Protein AF-A0A2S9FKQ3-F1 (afdb_monomer)

Structure (mmCIF, N/CA/C/O backbone):
data_AF-A0A2S9FKQ3-F1
#
_entry.id   AF-A0A2S9FKQ3-F1
#
loop_
_atom_site.group_PDB
_atom_site.id
_atom_site.type_symbol
_atom_site.label_atom_id
_atom_site.label_alt_id
_atom_site.label_comp_id
_atom_site.label_asym_id
_atom_site.label_entity_id
_atom_site.label_seq_id
_atom_site.pdbx_PDB_ins_code
_atom_site.Cartn_x
_atom_site.Cartn_y
_atom_site.Cartn_z
_atom_site.occupancy
_atom_site.B_iso_or_equiv
_atom_site.auth_seq_id
_atom_site.auth_comp_id
_atom_site.auth_asym_id
_atom_site.auth_atom_id
_atom_site.pdbx_PDB_model_num
ATOM 1 N N . PRO A 1 1 ? -1.945 15.278 3.928 1.00 57.00 1 PRO A N 1
ATOM 2 C CA . PRO A 1 1 ? -1.603 14.371 5.056 1.00 57.00 1 PRO A CA 1
ATOM 3 C C . PRO A 1 1 ? -0.294 13.614 4.767 1.00 57.00 1 PRO A C 1
ATOM 5 O O . PRO A 1 1 ? 0.001 13.399 3.598 1.00 57.00 1 PRO A O 1
ATOM 8 N N . PRO A 1 2 ? 0.503 13.241 5.782 1.00 52.12 2 PRO A N 1
ATOM 9 C CA . PRO A 1 2 ? 1.694 12.406 5.610 1.00 52.12 2 PRO A CA 1
ATOM 10 C C . PRO A 1 2 ? 1.401 11.062 4.920 1.00 52.12 2 PRO A C 1
ATOM 12 O O . PRO A 1 2 ? 0.456 10.379 5.310 1.00 52.12 2 PRO A O 1
ATOM 15 N N . ALA A 1 3 ? 2.248 10.652 3.967 1.00 56.50 3 ALA A N 1
ATOM 16 C CA . ALA A 1 3 ? 2.095 9.410 3.188 1.00 56.50 3 ALA A CA 1
ATOM 17 C C . ALA A 1 3 ? 1.969 8.142 4.056 1.00 56.50 3 ALA A C 1
ATOM 19 O O . ALA A 1 3 ? 1.230 7.223 3.719 1.00 56.50 3 ALA A O 1
ATOM 20 N N . ARG A 1 4 ? 2.605 8.133 5.237 1.00 51.12 4 ARG A N 1
ATOM 21 C CA . ARG A 1 4 ? 2.521 7.037 6.220 1.00 51.12 4 ARG A CA 1
ATOM 22 C C . ARG A 1 4 ? 1.091 6.677 6.646 1.00 51.12 4 ARG A C 1
ATOM 24 O O . ARG A 1 4 ? 0.865 5.560 7.085 1.00 51.12 4 ARG A O 1
ATOM 31 N N . TYR A 1 5 ? 0.128 7.596 6.531 1.00 57.12 5 TYR A N 1
ATOM 32 C CA . TYR A 1 5 ? -1.270 7.305 6.869 1.00 57.12 5 TYR A CA 1
ATOM 33 C C . TYR A 1 5 ? -1.978 6.458 5.803 1.00 57.12 5 TYR A C 1
ATOM 35 O O . TYR A 1 5 ? -2.904 5.731 6.143 1.00 57.12 5 TYR A O 1
ATOM 43 N N . GLY A 1 6 ? -1.514 6.496 4.550 1.00 60.28 6 GLY A N 1
ATOM 44 C CA . GLY A 1 6 ? -1.989 5.604 3.487 1.00 60.28 6 GLY A CA 1
ATOM 45 C C . GLY A 1 6 ? -1.368 4.204 3.537 1.00 60.28 6 GLY A C 1
ATOM 46 O O . GLY A 1 6 ? -1.903 3.282 2.939 1.00 60.28 6 GLY A O 1
ATOM 47 N N . ALA A 1 7 ? -0.260 4.028 4.264 1.00 64.12 7 ALA A N 1
ATOM 48 C CA . ALA A 1 7 ? 0.457 2.753 4.353 1.00 64.12 7 ALA A CA 1
ATOM 49 C C . ALA A 1 7 ? 0.042 1.883 5.556 1.00 64.12 7 ALA A C 1
ATOM 51 O O . ALA A 1 7 ? 0.416 0.717 5.624 1.00 64.12 7 ALA A O 1
ATOM 52 N N . ALA A 1 8 ? -0.691 2.436 6.528 1.00 73.88 8 ALA A N 1
ATOM 53 C CA . ALA A 1 8 ? -1.065 1.707 7.738 1.00 73.88 8 ALA A CA 1
ATOM 54 C C . ALA A 1 8 ? -2.164 0.666 7.455 1.00 73.88 8 ALA A C 1
ATOM 56 O O . ALA A 1 8 ? -3.260 1.034 7.042 1.00 73.88 8 ALA A O 1
ATOM 57 N N . SER A 1 9 ? -1.898 -0.614 7.729 1.00 77.62 9 SER A N 1
ATOM 58 C CA . SER A 1 9 ? -2.897 -1.696 7.671 1.00 77.62 9 SER A CA 1
ATOM 59 C C . SER A 1 9 ? -3.779 -1.760 8.926 1.00 77.62 9 SER A C 1
ATOM 61 O O . SER A 1 9 ? -4.951 -2.114 8.832 1.00 77.62 9 SER A O 1
ATOM 63 N N . LEU A 1 10 ? -3.246 -1.351 10.084 1.00 84.69 10 LEU A N 1
ATOM 64 C CA . LEU A 1 10 ? -3.950 -1.254 11.365 1.00 84.69 10 LEU A CA 1
ATOM 65 C C . LEU A 1 10 ? -3.839 0.165 11.938 1.00 84.69 10 LEU A C 1
ATOM 67 O O . LEU A 1 10 ? -2.749 0.728 12.051 1.00 84.69 10 LEU A O 1
ATOM 71 N N . VAL A 1 11 ? -4.969 0.722 12.369 1.00 88.38 11 VAL A N 1
ATOM 72 C CA . VAL A 1 11 ? -5.059 2.003 13.074 1.00 88.38 11 VAL A CA 1
ATOM 73 C C . VAL A 1 11 ? -5.699 1.788 14.442 1.00 88.38 11 VAL A C 1
ATOM 75 O O . VAL A 1 11 ? -6.874 1.440 14.557 1.00 88.38 11 VAL A O 1
ATOM 78 N N . VAL A 1 12 ? -4.926 2.045 15.498 1.00 92.25 12 VAL A N 1
ATOM 79 C CA . VAL A 1 12 ? -5.383 1.939 16.889 1.00 92.25 12 VAL A CA 1
ATOM 80 C C . VAL A 1 12 ? -5.808 3.312 17.407 1.00 92.25 12 VAL A C 1
ATOM 82 O O . VAL A 1 12 ? -4.986 4.213 17.584 1.00 92.25 12 VAL A O 1
ATOM 85 N N . VAL A 1 13 ? -7.095 3.464 17.707 1.00 93.81 13 VAL A N 1
ATOM 86 C CA . VAL A 1 13 ? -7.661 4.652 18.354 1.00 93.81 13 VAL A CA 1
ATOM 87 C C . VAL A 1 13 ? -7.588 4.474 19.866 1.00 93.81 13 VAL A C 1
ATOM 89 O O . VAL A 1 13 ? -8.535 4.027 20.509 1.00 93.81 13 VAL A O 1
ATOM 92 N N . ASN A 1 14 ? -6.427 4.786 20.435 1.00 93.44 14 ASN A N 1
ATOM 93 C CA . ASN A 1 14 ? -6.206 4.689 21.875 1.00 93.44 14 ASN A CA 1
ATOM 94 C C . ASN A 1 14 ? -6.810 5.880 22.645 1.00 93.44 14 ASN A C 1
ATOM 96 O O . ASN A 1 14 ? -7.122 6.922 22.069 1.00 93.44 14 ASN A O 1
ATOM 100 N N . LYS A 1 15 ? -6.867 5.741 23.974 1.00 92.81 15 LYS A N 1
ATOM 101 C CA . LYS A 1 15 ? -7.339 6.741 24.940 1.00 92.81 15 LYS A CA 1
ATOM 102 C C . LYS A 1 15 ? -8.837 7.016 24.859 1.00 92.81 15 LYS A C 1
ATOM 104 O O . LYS A 1 15 ? -9.280 8.115 25.189 1.00 92.81 15 LYS A O 1
ATOM 109 N N . LEU A 1 16 ? -9.638 6.027 24.457 1.00 92.25 16 LEU A N 1
ATOM 110 C CA . LEU A 1 16 ? -11.097 6.170 24.503 1.00 92.25 16 LEU A CA 1
ATOM 111 C C . LEU A 1 16 ? -11.612 6.390 25.932 1.00 92.25 16 LEU A C 1
ATOM 113 O O . LEU A 1 16 ? -12.689 6.948 26.107 1.00 92.25 16 LEU A O 1
ATOM 117 N N . ASP A 1 17 ? -10.826 6.036 26.952 1.00 93.25 17 ASP A N 1
ATOM 118 C CA . ASP A 1 17 ? -11.105 6.347 28.354 1.00 93.25 17 ASP A CA 1
ATOM 119 C C . ASP A 1 17 ? -11.189 7.850 28.650 1.00 93.25 17 ASP A C 1
ATOM 121 O O . ASP A 1 17 ? -11.941 8.239 29.539 1.00 93.25 17 ASP A O 1
ATOM 125 N N . GLN A 1 18 ? -10.498 8.685 27.868 1.00 94.75 18 GLN A N 1
ATOM 126 C CA . GLN A 1 18 ? -10.533 10.146 27.985 1.00 94.75 18 GLN A CA 1
ATOM 127 C C . GLN A 1 18 ? -11.781 10.772 27.342 1.00 94.75 18 GLN A C 1
ATOM 129 O O . GLN A 1 18 ? -12.003 11.973 27.469 1.00 94.75 18 GLN A O 1
ATOM 134 N N . VAL A 1 19 ? -12.588 9.977 26.635 1.00 94.56 19 VAL A N 1
ATOM 135 C CA . VAL A 1 19 ? -13.874 10.400 26.074 1.00 94.56 19 VAL A CA 1
ATOM 136 C C . VAL A 1 19 ? -14.990 9.931 27.015 1.00 94.56 19 VAL A C 1
ATOM 138 O O . VAL A 1 19 ? -14.961 8.766 27.441 1.00 94.56 19 VAL A O 1
ATOM 141 N N . PRO A 1 20 ? -15.982 10.788 27.336 1.00 95.25 20 PRO A N 1
ATOM 142 C CA . PRO A 1 20 ? -17.152 10.380 28.106 1.00 95.25 20 PRO A CA 1
ATOM 143 C C . PRO A 1 20 ? -17.798 9.140 27.491 1.00 95.25 20 PRO A C 1
ATOM 145 O O . PRO A 1 20 ? -17.988 9.081 26.278 1.00 95.25 20 PRO A O 1
ATOM 148 N N . GLU A 1 21 ? -18.137 8.150 28.319 1.00 93.25 21 GLU A N 1
ATOM 149 C CA . GLU A 1 21 ? -18.710 6.875 27.871 1.00 93.25 21 GLU A CA 1
ATOM 150 C C . GLU A 1 21 ? -19.818 7.009 26.805 1.00 93.25 21 GLU A C 1
ATOM 152 O O . GLU A 1 21 ? -19.676 6.370 25.758 1.00 93.25 21 GLU A O 1
ATOM 157 N N . PRO A 1 22 ? -20.843 7.878 26.966 1.00 94.88 22 PRO A N 1
ATOM 158 C CA . PRO A 1 22 ? -21.908 8.001 25.966 1.00 94.88 22 PRO A CA 1
ATOM 159 C C . PRO A 1 22 ? -21.423 8.535 24.608 1.00 94.88 22 PRO A C 1
ATOM 161 O O . PRO A 1 22 ? -22.066 8.316 23.586 1.00 94.88 22 PRO A O 1
ATOM 164 N N . GLU A 1 23 ? -20.278 9.216 24.569 1.00 94.25 23 GLU A N 1
ATOM 165 C CA . GLU A 1 23 ? -19.723 9.824 23.359 1.00 94.25 23 GLU A CA 1
ATOM 166 C C . GLU A 1 23 ? -18.677 8.941 22.663 1.00 94.25 23 GLU A C 1
ATOM 168 O O . GLU A 1 23 ? -18.320 9.203 21.510 1.00 94.25 23 GLU A O 1
ATOM 173 N N . ARG A 1 24 ? -18.183 7.881 23.323 1.00 94.19 24 ARG A N 1
ATOM 174 C CA . ARG A 1 24 ? -17.078 7.041 22.820 1.00 94.19 24 ARG A CA 1
ATOM 175 C C . ARG A 1 24 ? -17.365 6.444 21.451 1.00 94.19 24 ARG A C 1
ATOM 177 O O . ARG A 1 24 ? -16.531 6.558 20.555 1.00 94.19 24 ARG A O 1
ATOM 184 N N . ALA A 1 25 ? -18.545 5.850 21.276 1.00 92.88 25 ALA A N 1
ATOM 185 C CA . ALA A 1 25 ? -18.936 5.227 20.014 1.00 92.88 25 ALA A CA 1
ATOM 186 C C . ALA A 1 25 ? -18.980 6.253 18.868 1.00 92.88 25 ALA A C 1
ATOM 188 O O . ALA A 1 25 ? -18.428 6.018 17.793 1.00 92.88 25 ALA A O 1
ATOM 189 N N . GLY A 1 26 ? -19.552 7.435 19.119 1.00 95.50 26 GLY A N 1
ATOM 190 C CA . GLY A 1 26 ? -19.603 8.518 18.135 1.00 95.50 26 GLY A CA 1
ATOM 191 C C . GLY A 1 26 ? -18.227 9.116 17.826 1.00 95.50 26 GLY A C 1
ATOM 192 O O . GLY A 1 26 ? -17.933 9.464 16.682 1.00 95.50 26 GLY A O 1
ATOM 193 N N . ALA A 1 27 ? -17.347 9.231 18.822 1.00 94.25 27 ALA A N 1
ATOM 194 C CA . ALA A 1 27 ? -15.970 9.667 18.616 1.00 94.25 27 ALA A CA 1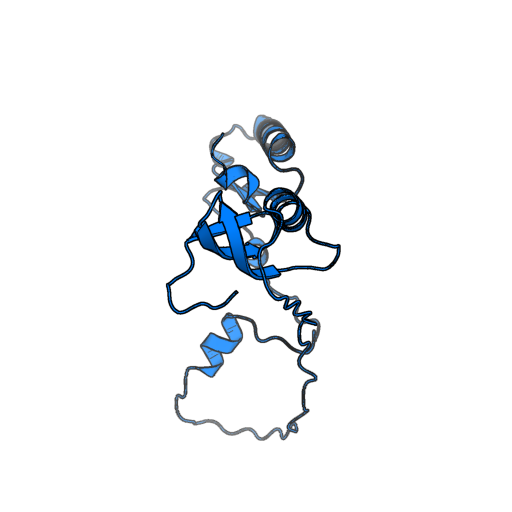
ATOM 195 C C . ALA A 1 27 ? -15.182 8.670 17.753 1.00 94.25 27 ALA A C 1
ATOM 197 O O . ALA A 1 27 ? -14.524 9.092 16.798 1.00 94.25 27 ALA A O 1
ATOM 198 N N . LEU A 1 28 ? -15.303 7.369 18.041 1.00 94.31 28 LEU A N 1
ATOM 199 C CA . LEU A 1 28 ? -14.667 6.306 17.267 1.00 94.31 28 LEU A CA 1
ATOM 200 C C . LEU A 1 28 ? -15.163 6.304 15.817 1.00 94.31 28 LEU A C 1
ATOM 202 O O . LEU A 1 28 ? -14.338 6.410 14.914 1.00 94.31 28 LEU A O 1
ATOM 206 N N . ALA A 1 29 ? -16.480 6.325 15.591 1.00 94.31 29 ALA A N 1
ATOM 207 C CA . ALA A 1 29 ? -17.065 6.336 14.247 1.00 94.31 29 ALA A CA 1
ATOM 208 C C . ALA A 1 29 ? -16.600 7.541 13.403 1.00 94.31 29 ALA A C 1
ATOM 210 O O . ALA A 1 29 ? -16.295 7.412 12.216 1.00 94.31 29 ALA A O 1
ATOM 211 N N . ARG A 1 30 ? -16.468 8.731 14.011 1.00 95.75 30 ARG A N 1
ATOM 212 C CA . ARG A 1 30 ? -15.930 9.922 13.321 1.00 95.75 30 ARG A CA 1
ATOM 213 C C . ARG A 1 30 ? -14.447 9.794 12.972 1.00 95.75 30 ARG A C 1
ATOM 215 O O . ARG A 1 30 ? -13.992 10.370 11.983 1.00 95.75 30 ARG A O 1
ATOM 222 N N . ILE A 1 31 ? -13.653 9.125 13.805 1.00 93.88 31 ILE A N 1
ATOM 223 C CA . ILE A 1 31 ? -12.235 8.870 13.515 1.00 93.88 31 ILE A CA 1
ATOM 224 C C . ILE A 1 31 ? -12.126 7.829 12.405 1.00 93.88 31 ILE A C 1
ATOM 226 O O . ILE A 1 31 ? -11.434 8.067 11.421 1.00 93.88 31 ILE A O 1
ATOM 230 N N . GLU A 1 32 ? -12.873 6.740 12.525 1.00 91.38 32 GLU A N 1
ATOM 231 C CA . GLU A 1 32 ? -12.950 5.655 11.556 1.00 91.38 32 GLU A CA 1
ATOM 232 C C . GLU A 1 32 ? -13.349 6.156 10.160 1.00 91.38 32 GLU A C 1
ATOM 234 O O . GLU A 1 32 ? -12.669 5.849 9.185 1.00 91.38 32 GLU A O 1
ATOM 239 N N . GLY A 1 33 ? -14.362 7.023 10.055 1.00 91.75 33 GLY A N 1
ATOM 240 C CA . GLY A 1 33 ? -14.749 7.635 8.780 1.00 91.75 33 GLY A CA 1
ATOM 241 C C . GLY A 1 33 ? -13.628 8.460 8.135 1.00 91.75 33 GLY A C 1
ATOM 242 O O . GLY A 1 33 ? -13.397 8.367 6.931 1.00 91.75 33 GLY A O 1
ATOM 243 N N . ARG A 1 34 ? -12.870 9.225 8.933 1.00 92.81 34 ARG A N 1
ATOM 244 C CA . ARG A 1 34 ? -11.709 9.990 8.437 1.00 92.81 34 ARG A CA 1
ATOM 245 C C . ARG A 1 34 ? -10.557 9.087 8.009 1.00 92.81 34 ARG A C 1
ATOM 247 O O . ARG A 1 34 ? -9.888 9.399 7.030 1.00 92.81 34 ARG A O 1
ATOM 254 N N . VAL A 1 35 ? -10.325 7.993 8.734 1.00 88.44 35 VAL A N 1
ATOM 255 C CA . VAL A 1 35 ? -9.315 6.993 8.370 1.00 88.44 35 VAL A CA 1
ATOM 256 C C . VAL A 1 35 ? -9.692 6.339 7.047 1.00 88.44 35 VAL A C 1
ATOM 258 O O . VAL A 1 35 ? -8.876 6.358 6.135 1.00 88.44 35 VAL A O 1
ATOM 261 N N . ARG A 1 36 ? -10.935 5.868 6.886 1.00 85.50 36 ARG A N 1
ATOM 262 C CA . ARG A 1 36 ? -11.384 5.220 5.642 1.00 85.50 36 ARG A CA 1
ATOM 263 C C . ARG A 1 36 ? -11.380 6.141 4.427 1.00 85.50 36 ARG A C 1
ATOM 265 O O . ARG A 1 36 ? -11.090 5.681 3.331 1.00 85.50 36 ARG A O 1
ATOM 272 N N . ALA A 1 37 ? -11.644 7.435 4.612 1.00 88.12 37 ALA A N 1
ATOM 273 C CA . ALA A 1 37 ? -11.524 8.419 3.536 1.00 88.12 37 ALA A CA 1
ATOM 274 C C . ALA A 1 37 ? -10.077 8.587 3.028 1.00 88.12 37 ALA A C 1
ATOM 276 O O . ALA A 1 37 ? -9.874 9.004 1.892 1.00 88.12 37 ALA A O 1
ATOM 277 N N . LEU A 1 38 ? -9.077 8.291 3.865 1.00 85.56 38 LEU A N 1
ATOM 278 C CA . LEU A 1 38 ? -7.652 8.386 3.526 1.00 85.56 38 LEU A CA 1
ATOM 279 C C . LEU A 1 38 ? -7.038 7.036 3.138 1.00 85.56 38 LEU A C 1
ATOM 281 O O . LEU A 1 38 ? -6.123 6.997 2.323 1.00 85.56 38 LEU A O 1
ATOM 285 N N . ASN A 1 39 ? -7.515 5.953 3.744 1.00 79.31 39 ASN A N 1
ATOM 286 C CA . ASN A 1 39 ? -7.090 4.587 3.500 1.00 79.31 39 ASN A CA 1
ATOM 287 C C . ASN A 1 39 ? -8.304 3.649 3.647 1.00 79.31 39 ASN A C 1
ATOM 289 O O . ASN A 1 39 ? -8.635 3.247 4.768 1.00 79.31 39 ASN A O 1
ATOM 293 N N . PRO A 1 40 ? -8.963 3.284 2.533 1.00 82.00 40 PRO A N 1
ATOM 294 C CA . PRO A 1 40 ? -10.119 2.387 2.543 1.00 82.00 40 PRO A CA 1
ATOM 295 C C . PRO A 1 40 ? -9.826 0.990 3.108 1.00 82.00 40 PRO A C 1
ATOM 297 O O . PRO A 1 40 ? -10.755 0.297 3.515 1.00 82.00 40 PRO A O 1
ATOM 300 N N . HIS A 1 41 ? -8.554 0.585 3.144 1.00 75.44 41 HIS A N 1
ATOM 301 C CA . HIS A 1 41 ? -8.112 -0.759 3.519 1.00 75.44 41 HIS A CA 1
ATOM 302 C C . HIS A 1 41 ? -7.622 -0.867 4.971 1.00 75.44 41 HIS A C 1
ATOM 304 O O . HIS A 1 41 ? -7.286 -1.961 5.417 1.00 75.44 41 HIS A O 1
ATOM 310 N N . ALA A 1 42 ? -7.572 0.237 5.722 1.00 82.31 42 ALA A N 1
ATOM 311 C CA . ALA A 1 42 ? -7.123 0.217 7.111 1.00 82.31 42 ALA A CA 1
ATOM 312 C C . ALA A 1 42 ? -8.165 -0.430 8.040 1.00 82.31 42 ALA A C 1
ATOM 314 O O . ALA A 1 42 ? -9.326 -0.008 8.088 1.00 82.31 42 ALA A O 1
ATOM 315 N N . TYR A 1 43 ? -7.728 -1.394 8.851 1.00 83.12 43 TYR A N 1
ATOM 316 C CA . TYR A 1 43 ? -8.504 -1.909 9.975 1.00 83.12 43 TYR A CA 1
ATOM 317 C C . TYR A 1 43 ? -8.424 -0.930 11.152 1.00 83.12 43 TYR A C 1
ATOM 319 O O . TYR A 1 43 ? -7.338 -0.473 11.510 1.00 83.12 43 TYR A O 1
ATOM 327 N N . VAL A 1 44 ? -9.562 -0.576 11.754 1.00 88.94 44 VAL A N 1
ATOM 328 C CA . VAL A 1 44 ? -9.634 0.436 12.822 1.00 88.94 44 VAL A CA 1
ATOM 329 C C . VAL A 1 44 ? -10.149 -0.207 14.100 1.00 88.94 44 VAL A C 1
ATOM 331 O O . VAL A 1 44 ? -11.237 -0.772 14.110 1.00 88.94 44 VAL A O 1
ATOM 334 N N . VAL A 1 45 ? -9.389 -0.084 15.189 1.00 90.25 45 VAL A N 1
ATOM 335 C CA . VAL A 1 45 ? -9.754 -0.640 16.499 1.00 90.25 45 VAL A CA 1
ATOM 336 C C . VAL A 1 45 ? -9.702 0.430 17.584 1.00 90.25 45 VAL A C 1
ATOM 338 O O . VAL A 1 45 ? -8.771 1.234 17.646 1.00 90.25 45 VAL A O 1
ATOM 341 N N . GLY A 1 46 ? -10.714 0.453 18.450 1.00 91.50 46 GLY A N 1
ATOM 342 C CA . GLY A 1 46 ? -10.729 1.289 19.648 1.00 91.50 46 GLY A CA 1
ATOM 343 C C . GLY A 1 46 ? -9.950 0.644 20.792 1.00 91.50 46 GLY A C 1
ATOM 344 O O . GLY A 1 46 ? -10.087 -0.553 21.026 1.00 91.50 46 GLY A O 1
ATOM 345 N N . ALA A 1 47 ? -9.165 1.431 21.529 1.00 92.50 47 ALA A N 1
ATOM 346 C CA . ALA A 1 47 ? -8.374 0.948 22.657 1.00 92.50 47 ALA A CA 1
ATOM 347 C C . ALA A 1 47 ? -8.436 1.888 23.871 1.00 92.50 47 ALA A C 1
ATOM 349 O O . ALA A 1 47 ? -8.581 3.110 23.757 1.00 92.50 47 ALA A O 1
ATOM 350 N N . VAL A 1 48 ? -8.279 1.292 25.052 1.00 90.62 48 VAL A N 1
ATOM 351 C CA . VAL A 1 48 ? -8.163 1.971 26.349 1.00 90.62 48 VAL A CA 1
ATOM 352 C C . VAL A 1 48 ? -6.858 1.532 26.992 1.00 90.62 48 VAL A C 1
ATOM 354 O O . VAL A 1 48 ? -6.532 0.346 26.967 1.00 90.62 48 VAL A O 1
ATOM 357 N N . ALA A 1 49 ? -6.103 2.480 27.552 1.00 87.81 49 ALA A N 1
ATOM 358 C CA . ALA A 1 49 ? -4.795 2.213 28.160 1.00 87.81 49 ALA A CA 1
AT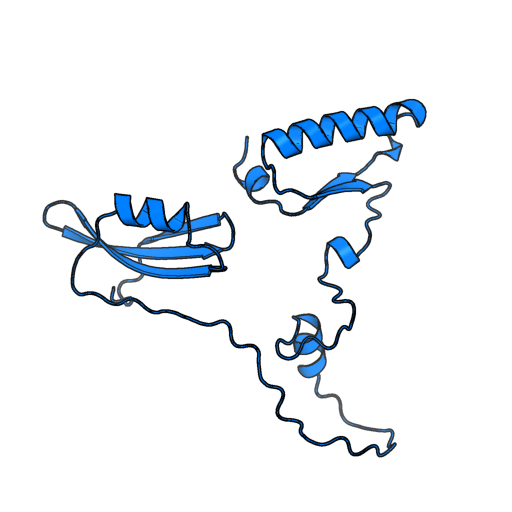OM 359 C C . ALA A 1 49 ? -3.818 1.436 27.243 1.00 87.81 49 ALA A C 1
ATOM 361 O O . ALA A 1 49 ? -2.964 0.694 27.717 1.00 87.81 49 ALA A O 1
ATOM 362 N N . GLY A 1 50 ? -3.952 1.581 25.920 1.00 82.94 50 GLY A N 1
ATOM 363 C CA . GLY A 1 50 ? -3.137 0.870 24.932 1.00 82.94 50 GLY A CA 1
ATOM 364 C C . GLY A 1 50 ? -3.430 -0.627 24.818 1.00 82.94 50 GLY A C 1
ATOM 365 O O . GLY A 1 50 ? -2.688 -1.325 24.135 1.00 82.94 50 GLY A O 1
ATOM 366 N N . ARG A 1 51 ? -4.491 -1.133 25.462 1.00 85.44 51 ARG A N 1
ATOM 367 C CA . ARG A 1 51 ? -4.870 -2.545 25.376 1.00 85.44 51 ARG A CA 1
ATOM 368 C C . ARG A 1 51 ? -5.467 -2.821 24.002 1.00 85.44 51 ARG A C 1
ATOM 370 O O . ARG A 1 51 ? -6.549 -2.333 23.684 1.00 85.44 51 ARG A O 1
ATOM 377 N N . ILE A 1 52 ? -4.743 -3.606 23.222 1.00 83.75 52 ILE A N 1
ATOM 378 C CA . ILE A 1 52 ? -5.170 -4.159 21.941 1.00 83.75 52 ILE A CA 1
ATOM 379 C C . ILE A 1 52 ? -4.998 -5.667 21.989 1.00 83.75 52 ILE A C 1
ATOM 381 O O . ILE A 1 52 ? -4.140 -6.166 22.721 1.00 83.75 52 ILE A O 1
ATOM 385 N N . ASP A 1 53 ? -5.825 -6.375 21.231 1.00 79.19 53 ASP A N 1
ATOM 386 C CA . ASP A 1 53 ? -5.653 -7.807 21.041 1.00 79.19 53 ASP A CA 1
ATOM 387 C C . ASP A 1 53 ? -4.310 -8.053 20.323 1.00 79.19 53 ASP A C 1
ATOM 389 O O . ASP A 1 53 ? -4.121 -7.542 19.215 1.00 79.19 53 ASP A O 1
ATOM 393 N N . PRO A 1 54 ? -3.349 -8.773 20.935 1.00 73.62 54 PRO A N 1
ATOM 394 C CA . PRO A 1 54 ? -2.060 -9.052 20.310 1.00 73.62 54 PRO A CA 1
ATOM 395 C C . PRO A 1 54 ? -2.183 -9.782 18.970 1.00 73.62 54 PRO A C 1
ATOM 397 O O . PRO A 1 54 ? -1.309 -9.616 18.125 1.00 73.62 54 PRO A O 1
ATOM 400 N N . THR A 1 55 ? -3.265 -10.531 18.744 1.00 74.00 55 THR A N 1
ATOM 401 C CA . THR A 1 55 ? -3.545 -11.188 17.454 1.00 74.00 55 THR A CA 1
ATOM 402 C C . THR A 1 55 ? -3.791 -10.198 16.309 1.00 74.00 55 THR A C 1
ATOM 404 O O . THR A 1 55 ? -3.738 -10.573 15.148 1.00 74.00 55 THR A O 1
ATOM 407 N N . LEU A 1 56 ? -4.024 -8.914 16.609 1.00 73.31 56 LEU A N 1
ATOM 408 C CA . LEU A 1 56 ? -4.093 -7.848 15.601 1.00 73.31 56 LEU A CA 1
ATOM 409 C C . LEU A 1 56 ? -2.708 -7.334 15.184 1.00 73.31 56 LEU A C 1
ATOM 411 O O . LEU A 1 56 ? -2.593 -6.652 14.168 1.00 73.31 56 LEU A O 1
ATOM 415 N N . LEU A 1 57 ? -1.674 -7.581 15.994 1.00 70.94 57 LEU A N 1
ATOM 416 C CA . LEU A 1 57 ? -0.293 -7.171 15.713 1.00 70.94 57 LEU A CA 1
ATOM 417 C C . LEU A 1 57 ? 0.549 -8.304 15.149 1.00 70.94 57 LEU A C 1
ATOM 419 O O . LEU A 1 57 ? 1.446 -8.074 14.341 1.00 70.94 57 LEU A O 1
ATOM 423 N N . TYR A 1 58 ? 0.297 -9.504 15.643 1.00 61.47 58 TYR A N 1
ATOM 424 C CA . TYR A 1 58 ? 0.984 -10.707 15.238 1.00 61.47 58 TYR A CA 1
ATOM 425 C C . TYR A 1 58 ? 0.005 -11.496 14.390 1.00 61.47 58 TYR A C 1
ATOM 427 O O . TYR A 1 58 ? -1.133 -11.660 14.823 1.00 61.47 58 TYR A O 1
ATOM 435 N N . ASP A 1 59 ? 0.448 -12.009 13.241 1.00 53.47 59 ASP A N 1
ATOM 436 C CA . ASP A 1 59 ? -0.211 -13.147 12.599 1.00 53.47 59 ASP A CA 1
ATOM 437 C C . ASP A 1 59 ? -0.143 -14.309 13.592 1.00 53.47 59 ASP A C 1
ATOM 439 O O . ASP A 1 59 ? 0.741 -15.165 13.573 1.00 53.47 59 ASP A O 1
ATOM 443 N N . VAL A 1 60 ? -1.060 -14.296 14.555 1.00 42.31 60 VAL A N 1
ATOM 444 C CA . VAL A 1 60 ? -1.460 -15.487 15.265 1.00 42.31 60 VAL A CA 1
ATOM 445 C C . VAL A 1 60 ? -2.340 -16.167 14.249 1.00 42.31 60 VAL A C 1
ATOM 447 O O . VAL A 1 60 ? -3.565 -16.061 14.298 1.00 42.31 60 VAL A O 1
ATOM 450 N N . ALA A 1 61 ? -1.685 -16.827 13.292 1.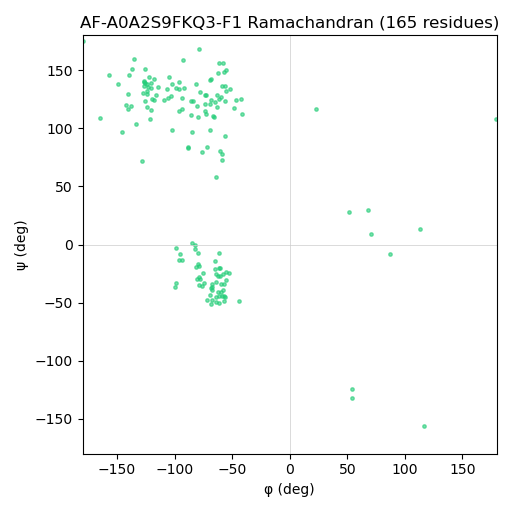00 40.78 61 ALA A N 1
ATOM 451 C CA . ALA A 1 61 ? -2.273 -17.979 12.667 1.00 40.78 61 ALA A CA 1
ATOM 452 C C . ALA A 1 61 ? -2.917 -18.738 13.828 1.00 40.78 61 ALA A C 1
ATOM 454 O O . ALA A 1 61 ? -2.243 -19.222 14.746 1.00 40.78 61 ALA A O 1
ATOM 455 N N . ALA A 1 62 ? -4.251 -18.781 13.840 1.00 40.91 62 ALA A N 1
ATOM 456 C CA . ALA A 1 62 ? -4.876 -19.9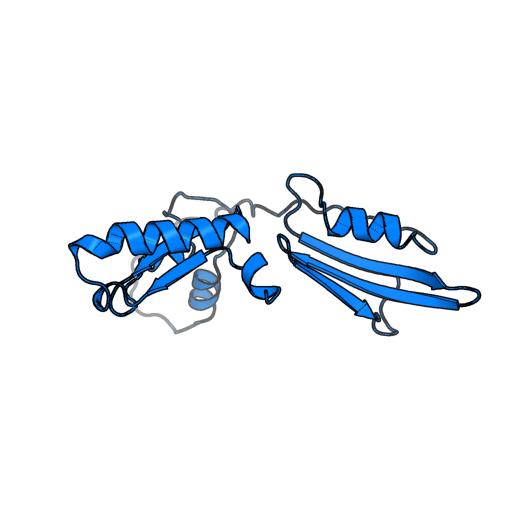86 14.328 1.00 40.91 62 ALA A CA 1
ATOM 457 C C . ALA A 1 62 ? -4.040 -21.092 13.694 1.00 40.91 62 ALA A C 1
ATOM 459 O O . ALA A 1 62 ? -3.801 -21.024 12.489 1.00 40.91 62 ALA A O 1
ATOM 460 N N . ALA A 1 63 ? -3.504 -21.997 14.502 1.00 40.38 63 ALA A N 1
ATOM 461 C CA . ALA A 1 63 ? -2.808 -23.178 14.031 1.00 40.38 63 ALA A CA 1
ATOM 462 C C . ALA A 1 63 ? -3.799 -24.075 13.259 1.00 40.38 63 ALA A C 1
ATOM 464 O O . ALA A 1 63 ? -4.095 -25.194 13.656 1.00 40.38 63 ALA A O 1
ATOM 465 N N . ALA A 1 64 ? -4.414 -23.538 12.207 1.00 39.94 64 ALA A N 1
ATOM 466 C CA . ALA A 1 64 ? -4.649 -24.265 11.001 1.00 39.94 64 ALA A CA 1
ATOM 467 C C . ALA A 1 64 ? -3.251 -24.620 10.518 1.00 39.94 64 ALA A C 1
ATOM 469 O O . ALA A 1 64 ? -2.364 -23.769 10.450 1.00 39.94 64 ALA A O 1
ATOM 470 N N . GLU A 1 65 ? -3.064 -25.907 10.306 1.00 41.44 65 GLU A N 1
ATOM 471 C CA . GLU A 1 65 ? -1.921 -26.502 9.642 1.00 41.44 65 GLU A CA 1
ATOM 472 C C . GLU A 1 65 ? -1.839 -25.910 8.223 1.00 41.44 65 GLU A C 1
ATOM 474 O O . GLU A 1 65 ? -2.237 -26.532 7.245 1.00 41.44 65 GLU A O 1
ATOM 479 N N . GLU A 1 66 ? -1.431 -24.649 8.101 1.00 42.88 66 GLU A N 1
ATOM 480 C CA . GLU A 1 66 ? -1.055 -24.064 6.827 1.00 42.88 66 GLU A CA 1
ATOM 481 C C . GLU A 1 66 ? 0.404 -24.431 6.616 1.00 42.88 66 GLU A C 1
ATOM 483 O O . GLU A 1 66 ? 1.329 -23.836 7.173 1.00 42.88 66 GLU A O 1
ATOM 488 N N . ASP A 1 67 ? 0.572 -25.508 5.854 1.00 43.78 67 ASP A N 1
ATOM 489 C CA . ASP A 1 67 ? 1.850 -25.973 5.354 1.00 43.78 67 ASP A CA 1
ATOM 490 C C . ASP A 1 67 ? 2.648 -24.802 4.758 1.00 43.78 67 ASP A C 1
ATOM 492 O O . ASP A 1 67 ? 2.210 -24.133 3.822 1.00 43.78 67 ASP A O 1
ATOM 496 N N . GLY A 1 68 ? 3.869 -24.605 5.260 1.00 53.25 68 GLY A N 1
ATOM 497 C CA . GLY A 1 68 ? 4.971 -24.233 4.379 1.00 53.25 68 GLY A CA 1
ATOM 498 C C . GLY A 1 68 ? 5.604 -22.849 4.504 1.00 53.25 68 GLY A C 1
ATOM 499 O O . GLY A 1 68 ? 6.383 -22.522 3.613 1.00 53.25 68 GLY A O 1
ATOM 500 N N . GLN A 1 69 ? 5.368 -22.051 5.555 1.00 50.41 69 GLN A N 1
ATOM 501 C CA . GLN A 1 69 ? 6.252 -20.912 5.878 1.00 50.41 69 GLN A CA 1
ATOM 502 C C . GLN A 1 69 ? 6.431 -20.725 7.387 1.00 50.41 69 GLN A C 1
ATOM 504 O O . GLN A 1 69 ? 5.470 -20.450 8.099 1.00 50.41 69 GLN A O 1
ATOM 509 N N . LEU A 1 70 ? 7.681 -20.808 7.860 1.00 48.06 70 LEU A N 1
ATOM 510 C CA . LEU A 1 70 ? 8.011 -20.472 9.244 1.00 48.06 70 LEU A CA 1
ATOM 511 C C . LEU A 1 70 ? 7.762 -18.981 9.484 1.00 48.06 70 LEU A C 1
ATOM 513 O O . LEU A 1 70 ? 8.346 -18.105 8.838 1.00 48.06 70 LEU A O 1
ATOM 517 N N . THR A 1 71 ? 6.921 -18.689 10.461 1.00 53.66 71 THR A N 1
ATOM 518 C CA . THR A 1 71 ? 6.751 -17.349 11.009 1.00 53.66 71 THR A CA 1
ATOM 519 C C . THR A 1 71 ? 8.073 -16.857 11.618 1.00 53.66 71 THR A C 1
ATOM 521 O O . THR A 1 71 ? 8.914 -17.641 12.064 1.00 53.66 71 THR A O 1
ATOM 524 N N . PHE A 1 72 ? 8.266 -15.534 11.725 1.00 49.44 72 PHE A N 1
ATOM 525 C CA . PHE A 1 72 ? 9.432 -14.954 12.423 1.00 49.44 72 PHE A CA 1
ATOM 526 C C . PHE A 1 72 ? 9.610 -15.493 13.855 1.00 49.44 72 PHE A C 1
ATOM 528 O O . PHE A 1 72 ? 10.719 -15.479 14.384 1.00 49.44 72 PHE A O 1
ATOM 535 N N . ARG A 1 73 ? 8.522 -15.967 14.478 1.00 50.88 73 ARG A N 1
ATOM 536 C CA . ARG A 1 73 ? 8.529 -16.625 15.784 1.00 50.88 73 ARG A CA 1
ATOM 537 C C . ARG A 1 73 ? 9.241 -17.976 15.727 1.00 50.88 73 ARG A C 1
ATOM 539 O O . ARG A 1 73 ? 10.081 -18.232 16.577 1.00 50.88 73 ARG A O 1
ATOM 546 N N . GLU A 1 74 ? 8.929 -18.819 14.752 1.00 61.62 74 GLU A N 1
ATOM 547 C CA . GLU A 1 74 ? 9.541 -20.147 14.621 1.00 61.62 74 GLU A CA 1
ATOM 548 C C . GLU A 1 74 ? 11.025 -20.049 14.259 1.00 61.62 74 GLU A C 1
ATOM 550 O O . GLU A 1 74 ? 11.835 -20.728 14.876 1.00 61.62 74 GLU A O 1
ATOM 555 N N . LEU A 1 75 ? 11.406 -19.104 13.391 1.00 57.59 75 LEU A N 1
ATOM 556 C CA . LEU 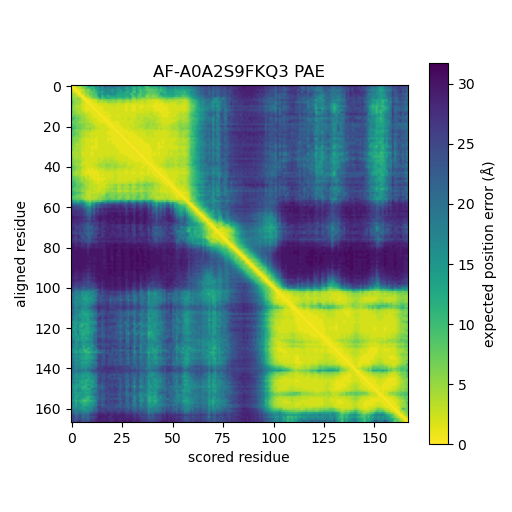A 1 75 ? 12.814 -18.763 13.125 1.00 57.59 75 LEU A CA 1
ATOM 557 C C . LEU A 1 75 ? 13.588 -18.347 14.386 1.00 57.59 75 LEU A C 1
ATOM 559 O O . LEU A 1 75 ? 14.786 -18.598 14.482 1.00 57.59 75 LEU A O 1
ATOM 563 N N . LEU A 1 76 ? 12.922 -17.684 15.336 1.00 57.84 76 LEU A N 1
ATOM 564 C CA . LEU A 1 76 ? 13.533 -17.255 16.593 1.00 57.84 76 LEU A CA 1
ATOM 565 C C . LEU A 1 76 ? 13.699 -18.420 17.581 1.00 57.84 76 LEU A C 1
ATOM 567 O O . LEU A 1 76 ? 14.690 -18.448 18.298 1.00 57.84 76 LEU A O 1
ATOM 571 N N . PHE A 1 77 ? 12.758 -19.370 17.611 1.00 58.34 77 PHE A N 1
ATOM 572 C CA . PHE A 1 77 ? 12.842 -20.554 18.475 1.00 58.34 77 PHE A CA 1
ATOM 573 C C . PHE A 1 77 ? 13.777 -21.642 17.926 1.00 58.34 77 PHE A C 1
ATOM 575 O O . PHE A 1 77 ? 14.360 -22.376 18.715 1.00 58.34 77 PHE A O 1
ATOM 582 N N . ASP A 1 78 ? 13.957 -21.726 16.606 1.00 59.00 78 ASP A N 1
ATOM 583 C CA . ASP A 1 78 ? 14.881 -22.677 15.967 1.00 59.00 78 ASP A CA 1
ATOM 584 C C . ASP A 1 78 ? 16.352 -22.208 16.033 1.00 59.00 78 ASP A C 1
ATOM 586 O O . ASP A 1 78 ? 17.288 -22.993 15.896 1.00 59.00 78 ASP A O 1
ATOM 590 N N . ALA A 1 79 ? 16.577 -20.912 16.286 1.00 54.97 79 ALA A N 1
ATOM 591 C CA . ALA A 1 79 ? 17.907 -20.313 16.396 1.00 54.97 79 ALA A CA 1
ATOM 592 C C . ALA A 1 79 ? 18.582 -20.488 17.773 1.00 54.97 79 ALA A C 1
ATOM 594 O O . ALA A 1 79 ? 19.739 -20.086 17.912 1.00 54.97 79 ALA A O 1
ATOM 595 N N . ASP A 1 80 ? 17.907 -21.088 18.761 1.00 43.94 80 ASP A N 1
ATOM 596 C CA . ASP A 1 80 ? 18.470 -21.390 20.085 1.00 43.94 80 ASP A CA 1
ATOM 597 C C . ASP A 1 80 ? 18.839 -22.885 20.203 1.00 43.94 80 ASP A C 1
ATOM 599 O O . ASP A 1 80 ? 17.981 -23.720 20.505 1.00 43.94 80 ASP A O 1
ATOM 603 N N . PRO A 1 81 ? 20.117 -23.274 20.023 1.00 45.66 81 PRO A N 1
ATOM 604 C CA . PRO A 1 81 ? 20.577 -24.609 20.359 1.00 45.66 81 PRO A CA 1
ATOM 605 C C . PRO A 1 81 ? 21.029 -24.635 21.826 1.00 45.66 81 PRO A C 1
ATOM 607 O O . PRO A 1 81 ? 22.218 -24.523 22.113 1.00 45.66 81 PRO A O 1
ATOM 610 N N . GLU A 1 82 ? 20.104 -24.818 22.767 1.00 43.44 82 GLU A N 1
ATOM 611 C CA . GLU A 1 82 ? 20.470 -25.193 24.142 1.00 43.44 82 GLU A CA 1
ATOM 612 C C . GLU A 1 82 ? 20.372 -26.724 24.331 1.00 43.44 82 GLU A C 1
ATOM 614 O O . GLU A 1 82 ? 19.402 -27.355 23.895 1.00 43.44 82 GLU A O 1
ATOM 619 N N . PRO A 1 83 ? 21.380 -27.373 24.949 1.00 41.41 83 PRO A N 1
ATOM 620 C CA . PRO A 1 83 ? 21.496 -28.824 24.963 1.00 41.41 83 PRO A CA 1
ATOM 621 C C . PRO A 1 83 ? 20.592 -29.483 26.017 1.00 41.41 83 PRO A C 1
ATOM 623 O O . PRO A 1 83 ? 20.751 -29.297 27.218 1.00 41.41 83 PRO A O 1
ATOM 626 N N . SER A 1 84 ? 19.687 -30.331 25.523 1.00 42.19 84 SER A N 1
ATOM 627 C CA . SER A 1 84 ? 19.171 -31.584 26.105 1.00 42.19 84 SER A CA 1
ATOM 628 C C . SER A 1 84 ? 19.269 -31.793 27.628 1.00 42.19 84 SER A C 1
ATOM 630 O O . SER A 1 84 ? 20.326 -32.158 28.141 1.00 42.19 84 SER A O 1
ATOM 632 N N . ALA A 1 85 ? 18.106 -31.905 28.274 1.00 39.00 85 ALA A N 1
ATOM 633 C CA . ALA A 1 85 ? 17.743 -33.118 29.017 1.00 39.00 85 ALA A CA 1
ATOM 634 C C . ALA A 1 85 ? 16.242 -33.116 29.318 1.00 39.00 85 ALA A C 1
ATOM 636 O O . ALA A 1 85 ? 15.807 -32.330 30.140 1.00 39.00 85 ALA A O 1
ATOM 637 N N . HIS A 1 86 ? 15.473 -33.981 28.651 1.00 35.16 86 HIS A N 1
ATOM 638 C CA . HIS A 1 86 ? 14.434 -34.856 29.220 1.00 35.16 86 HIS A CA 1
ATOM 639 C C . HIS A 1 86 ? 13.813 -35.643 28.061 1.00 35.16 86 HIS A C 1
ATOM 641 O O . HIS A 1 86 ? 13.125 -35.100 27.202 1.00 35.16 86 HIS A O 1
ATOM 647 N N . GLY A 1 87 ? 14.132 -36.935 28.008 1.00 39.34 87 GLY A N 1
ATOM 648 C CA . GLY A 1 87 ? 13.635 -37.828 26.977 1.00 39.34 87 GLY A CA 1
ATOM 649 C C . GLY A 1 87 ? 12.168 -38.174 27.185 1.00 39.34 87 GLY A C 1
ATOM 650 O O . GLY A 1 87 ? 11.808 -38.693 28.233 1.00 39.34 87 GLY A O 1
ATOM 651 N N . HIS A 1 88 ? 11.377 -37.995 26.134 1.00 34.53 88 HIS A N 1
ATOM 652 C CA . HIS A 1 88 ? 10.264 -38.872 25.799 1.00 34.53 88 HIS A CA 1
ATOM 653 C C . HIS A 1 88 ? 10.253 -39.032 24.281 1.00 34.53 88 HIS A C 1
ATOM 655 O O . HIS A 1 88 ? 10.138 -38.065 23.534 1.00 34.53 88 HIS A O 1
ATOM 661 N N . GLY A 1 89 ? 10.472 -40.267 23.835 1.00 41.06 89 GLY A N 1
ATOM 662 C CA . GLY A 1 89 ? 10.468 -40.610 22.426 1.00 41.06 89 GLY A CA 1
ATOM 663 C C . GLY A 1 89 ? 9.062 -40.522 21.854 1.00 41.06 89 GLY A C 1
ATOM 664 O O . GLY A 1 89 ? 8.184 -41.273 22.264 1.00 41.06 89 GLY A O 1
ATOM 665 N N . HIS A 1 90 ? 8.901 -39.672 20.849 1.00 36.88 90 HIS A N 1
ATOM 666 C CA . HIS A 1 90 ? 7.881 -39.825 19.827 1.00 36.88 90 HIS A CA 1
ATOM 667 C C . HIS A 1 90 ? 8.560 -39.599 18.481 1.00 36.88 90 HIS A C 1
ATOM 669 O O . HIS A 1 90 ? 8.924 -38.484 18.120 1.00 36.88 90 HIS A O 1
ATOM 675 N N . GLY A 1 91 ? 8.806 -40.703 17.775 1.00 43.41 91 GLY A N 1
ATOM 676 C CA . GLY A 1 91 ? 9.198 -40.655 16.380 1.00 43.41 91 GLY A CA 1
ATOM 677 C C . GLY A 1 91 ? 8.032 -40.113 15.569 1.00 43.41 91 GLY A C 1
ATOM 678 O O . GLY A 1 91 ? 7.029 -40.801 15.405 1.00 43.41 91 GLY A O 1
ATOM 679 N N . HIS A 1 92 ? 8.185 -38.903 15.048 1.00 40.12 92 HIS A N 1
ATOM 680 C CA . HIS A 1 92 ? 7.374 -38.405 13.952 1.00 40.12 92 HIS A CA 1
ATOM 681 C C . 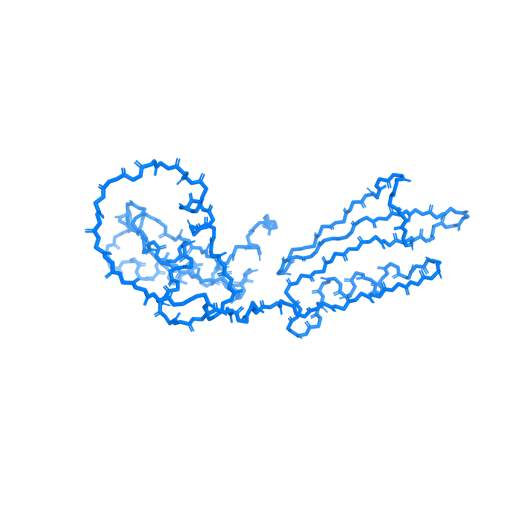HIS A 1 92 ? 8.332 -37.993 12.847 1.00 40.12 92 HIS A C 1
ATOM 683 O O . HIS A 1 92 ? 9.269 -37.226 13.058 1.00 40.12 92 HIS A O 1
ATOM 689 N N . GLY A 1 93 ? 8.170 -38.684 11.720 1.00 35.50 93 GLY A N 1
ATOM 690 C CA . GLY A 1 93 ? 9.086 -38.669 10.601 1.00 35.50 93 GLY A CA 1
ATOM 691 C C . GLY A 1 93 ? 9.302 -37.272 10.047 1.00 35.50 93 GLY A C 1
ATOM 692 O O . GLY A 1 93 ? 8.450 -36.396 10.162 1.00 35.50 93 GLY A O 1
ATOM 693 N N . HIS A 1 94 ? 10.449 -37.125 9.395 1.00 41.44 94 HIS A N 1
ATOM 694 C CA . HIS A 1 94 ? 10.743 -36.059 8.453 1.00 41.44 94 HIS A CA 1
ATOM 695 C C . HIS A 1 94 ? 9.714 -36.102 7.313 1.00 41.44 94 HIS A C 1
ATOM 697 O O . HIS A 1 94 ? 9.963 -36.644 6.238 1.00 41.44 94 HIS A O 1
ATOM 703 N N . GLY A 1 95 ? 8.511 -35.601 7.586 1.00 37.12 95 GLY A N 1
ATOM 704 C CA . GLY A 1 95 ? 7.563 -35.215 6.567 1.00 37.12 95 GLY A CA 1
ATOM 705 C C . GLY A 1 95 ? 8.198 -34.044 5.847 1.00 37.12 95 GLY A C 1
ATOM 706 O O . GLY A 1 95 ? 8.382 -32.982 6.432 1.00 37.12 95 GLY A O 1
ATOM 707 N N . HIS A 1 96 ? 8.614 -34.275 4.608 1.00 44.56 96 HIS A N 1
ATOM 708 C CA . HIS A 1 96 ? 8.911 -33.209 3.671 1.00 44.56 96 HIS A CA 1
ATOM 709 C C . HIS A 1 96 ? 7.653 -32.341 3.562 1.00 44.56 96 HIS A C 1
ATOM 711 O O . HIS A 1 96 ? 6.741 -32.683 2.809 1.00 44.56 96 HIS A O 1
ATOM 717 N N . HIS A 1 97 ? 7.574 -31.279 4.366 1.00 43.44 97 HIS A N 1
ATOM 718 C CA . HIS A 1 97 ? 6.555 -30.256 4.193 1.00 43.44 97 HIS A CA 1
ATOM 719 C C . HIS A 1 97 ? 6.745 -29.681 2.787 1.00 43.44 97 HIS A C 1
ATOM 721 O O . HIS A 1 97 ? 7.873 -29.330 2.423 1.00 43.44 97 HIS A O 1
ATOM 727 N N . PRO A 1 98 ? 5.694 -29.635 1.957 1.00 42.38 98 PRO A N 1
ATOM 728 C CA . PRO A 1 98 ? 5.752 -28.885 0.723 1.00 42.38 98 PRO A CA 1
ATOM 729 C C . PRO A 1 98 ? 5.786 -27.415 1.130 1.00 42.38 98 PRO A C 1
ATOM 731 O O . PRO A 1 98 ? 4.761 -26.833 1.472 1.00 42.38 98 PRO A O 1
ATOM 734 N N . ASP A 1 99 ? 6.981 -26.834 1.159 1.00 46.09 99 ASP A N 1
ATOM 735 C CA . ASP A 1 99 ? 7.153 -25.396 1.294 1.00 46.09 99 ASP A CA 1
ATOM 736 C C . ASP A 1 99 ? 6.216 -24.718 0.282 1.00 46.09 99 ASP A C 1
ATOM 738 O O . ASP A 1 99 ? 6.341 -24.927 -0.931 1.00 46.09 99 ASP A O 1
ATOM 742 N N . VAL A 1 100 ? 5.248 -23.928 0.760 1.00 46.81 100 VAL A N 1
ATOM 743 C CA . VAL A 1 100 ? 4.438 -23.070 -0.107 1.00 46.81 100 VAL A CA 1
ATOM 744 C C . VAL A 1 100 ? 5.365 -21.952 -0.555 1.00 46.81 100 VAL A C 1
ATOM 746 O O . VAL A 1 100 ? 5.479 -20.873 0.036 1.00 46.81 100 VAL A O 1
ATOM 749 N N . HIS A 1 101 ? 6.123 -22.264 -1.597 1.00 54.44 101 HIS A N 1
ATOM 750 C CA . HIS A 1 101 ? 6.946 -21.307 -2.290 1.00 54.44 101 HIS A CA 1
ATOM 751 C C . HIS A 1 101 ? 6.016 -20.334 -3.002 1.00 54.44 101 HIS A C 1
ATOM 753 O O . HIS A 1 101 ? 5.161 -20.726 -3.791 1.00 54.44 101 HIS A O 1
ATOM 759 N N . ALA A 1 102 ? 6.185 -19.044 -2.717 1.00 63.69 102 ALA A N 1
ATOM 760 C CA . ALA A 1 102 ? 5.585 -18.021 -3.549 1.00 63.69 102 ALA A CA 1
ATOM 761 C C . ALA A 1 102 ? 6.070 -18.224 -4.989 1.00 63.69 102 ALA A C 1
ATOM 763 O O . ALA A 1 102 ? 7.281 -18.211 -5.243 1.00 63.69 102 ALA A O 1
ATOM 764 N N . ASP A 1 103 ? 5.133 -18.383 -5.920 1.00 78.38 103 ASP A N 1
ATOM 765 C CA . ASP A 1 103 ? 5.464 -18.377 -7.335 1.00 78.38 103 ASP A CA 1
ATOM 766 C C . ASP A 1 103 ? 6.123 -17.043 -7.690 1.00 78.38 103 ASP A C 1
ATOM 768 O O . ASP A 1 103 ? 5.705 -15.963 -7.256 1.00 78.38 103 ASP A O 1
ATOM 772 N N . SER A 1 104 ? 7.194 -17.119 -8.474 1.00 86.00 104 SER A N 1
ATOM 773 C CA . SER A 1 104 ? 7.927 -15.940 -8.917 1.00 86.00 104 SER A CA 1
ATOM 774 C C . SER A 1 104 ? 8.059 -15.939 -10.427 1.00 86.00 104 SER A C 1
ATOM 776 O O . SER A 1 104 ? 8.292 -16.967 -11.060 1.00 86.00 104 SER A O 1
ATOM 778 N N . ILE A 1 105 ? 7.904 -14.752 -11.003 1.00 88.56 105 ILE A N 1
ATOM 779 C CA . ILE A 1 105 ? 8.098 -14.508 -12.425 1.00 88.56 105 ILE A CA 1
ATOM 780 C C . ILE A 1 105 ? 9.206 -13.474 -12.537 1.00 88.56 105 ILE A C 1
ATOM 782 O O . ILE A 1 105 ? 9.122 -12.393 -11.951 1.00 88.56 105 ILE A O 1
ATOM 786 N N . THR A 1 106 ? 10.236 -13.810 -13.305 1.00 91.31 106 THR A N 1
ATOM 787 C CA . THR A 1 106 ? 11.331 -12.895 -13.618 1.00 91.31 106 THR A CA 1
ATOM 788 C C . THR A 1 106 ? 11.221 -12.498 -15.077 1.00 91.31 106 THR A C 1
ATOM 790 O O . THR A 1 106 ? 11.208 -13.352 -15.961 1.00 91.31 106 THR A O 1
ATOM 793 N N . VAL A 1 107 ? 11.152 -11.193 -15.323 1.00 90.50 107 VAL A N 1
ATOM 794 C CA . VAL A 1 107 ? 11.231 -10.619 -16.665 1.00 90.50 107 VAL A CA 1
ATOM 795 C C . VAL A 1 107 ? 12.601 -9.976 -16.809 1.00 90.50 107 VAL A C 1
ATOM 797 O O . VAL A 1 107 ? 12.992 -9.150 -15.986 1.00 90.50 107 VAL A O 1
ATOM 800 N N . SER A 1 108 ? 13.319 -10.359 -17.857 1.00 91.75 108 SER A N 1
ATOM 801 C CA . SER A 1 108 ? 14.598 -9.767 -18.240 1.00 91.75 108 SER A CA 1
ATOM 802 C C . SER A 1 108 ? 14.482 -9.235 -19.661 1.00 91.75 108 SER A C 1
ATOM 804 O O . SER A 1 108 ? 13.790 -9.825 -20.492 1.00 91.75 108 SER A O 1
ATOM 806 N N . GLY A 1 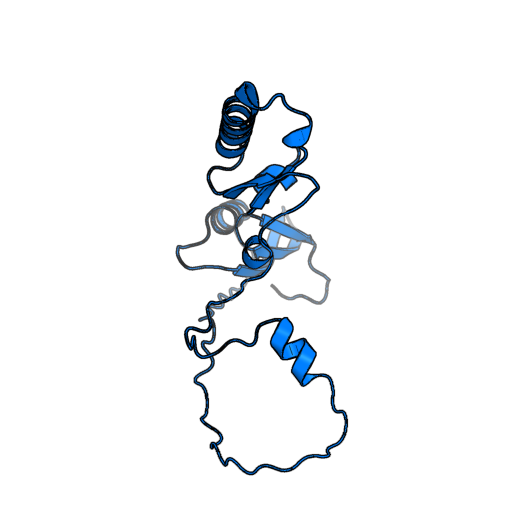109 ? 15.141 -8.120 -19.945 1.00 85.88 109 GLY A N 1
ATOM 807 C CA . GLY A 1 109 ? 15.134 -7.526 -21.272 1.00 85.88 109 GLY A CA 1
ATOM 808 C C . GLY A 1 109 ? 16.347 -6.640 -21.477 1.00 85.88 109 GLY A C 1
ATOM 809 O O . GLY A 1 109 ? 16.803 -5.976 -20.550 1.00 85.88 109 GLY A O 1
ATOM 810 N N . ASP A 1 110 ? 16.849 -6.617 -22.706 1.00 81.75 110 ASP A N 1
ATOM 811 C CA . ASP A 1 110 ? 17.977 -5.771 -23.064 1.00 81.75 110 ASP A CA 1
ATOM 812 C C . ASP A 1 110 ? 17.488 -4.356 -23.395 1.00 81.75 110 ASP A C 1
ATOM 814 O O . ASP A 1 110 ? 16.668 -4.150 -24.293 1.00 81.75 110 ASP A O 1
ATOM 818 N N . GLY A 1 111 ? 18.026 -3.353 -22.701 1.00 85.88 111 GLY A N 1
ATOM 819 C CA . GLY A 1 111 ? 17.822 -1.946 -23.043 1.00 85.88 111 GLY A CA 1
ATOM 820 C C . GLY A 1 111 ? 17.080 -1.137 -21.986 1.00 85.88 111 GLY A C 1
ATOM 821 O O . GLY A 1 111 ? 17.158 -1.407 -20.792 1.00 85.88 111 GLY A O 1
ATOM 822 N N . CYS A 1 112 ? 16.446 -0.050 -22.428 1.00 93.12 112 CYS A N 1
ATOM 823 C CA . CYS A 1 112 ? 15.776 0.885 -21.532 1.00 93.12 112 CYS A CA 1
ATOM 824 C C . CYS A 1 112 ? 14.263 0.718 -21.587 1.00 93.12 112 CYS A C 1
ATOM 826 O O . CYS A 1 112 ? 13.702 0.502 -22.659 1.00 93.12 112 CYS A O 1
ATOM 828 N N . VAL A 1 113 ? 13.620 0.893 -20.440 1.00 93.94 113 VAL A N 1
ATOM 829 C CA . VAL A 1 113 ? 12.164 0.845 -20.291 1.00 93.94 113 VAL A CA 1
ATOM 830 C C . VAL A 1 113 ? 11.551 2.237 -20.421 1.00 93.94 113 VAL A C 1
ATOM 832 O O . VAL A 1 113 ? 12.229 3.248 -20.206 1.00 93.94 113 VAL A O 1
ATOM 835 N N . ASP A 1 114 ? 10.259 2.281 -20.745 1.00 92.62 114 ASP A N 1
ATOM 836 C CA . ASP A 1 114 ? 9.448 3.487 -20.591 1.00 92.62 114 ASP A CA 1
ATOM 837 C C . ASP A 1 114 ? 9.151 3.710 -19.094 1.00 92.62 114 ASP A C 1
ATOM 839 O O . ASP A 1 114 ? 8.469 2.883 -18.481 1.00 92.62 114 ASP A O 1
ATOM 843 N N . PRO A 1 115 ? 9.659 4.792 -18.474 1.00 90.94 115 PRO A N 1
ATOM 844 C CA . PRO A 1 115 ? 9.429 5.045 -17.059 1.00 90.94 115 PRO A CA 1
ATOM 845 C C . PRO A 1 115 ? 7.951 5.254 -16.700 1.00 90.94 115 PRO A C 1
ATOM 847 O O . PRO A 1 115 ? 7.594 4.948 -15.566 1.00 90.94 115 PRO A O 1
ATOM 850 N N . ALA A 1 116 ? 7.097 5.728 -17.617 1.00 91.06 116 ALA A N 1
ATOM 851 C CA . ALA A 1 116 ? 5.667 5.885 -17.333 1.00 91.06 116 ALA A CA 1
ATOM 852 C C . ALA A 1 116 ? 4.988 4.518 -17.168 1.00 91.06 116 ALA A C 1
ATOM 854 O O . ALA A 1 116 ? 4.407 4.242 -16.124 1.00 91.06 116 ALA A O 1
ATOM 855 N N . ALA A 1 117 ? 5.187 3.622 -18.138 1.00 91.88 117 ALA A N 1
ATOM 856 C CA . ALA A 1 117 ? 4.642 2.266 -18.094 1.00 91.88 117 ALA A CA 1
ATOM 857 C C . ALA A 1 117 ? 5.126 1.469 -16.869 1.00 91.88 117 ALA A C 1
ATOM 859 O O . ALA A 1 117 ? 4.386 0.658 -16.313 1.00 91.88 117 ALA A O 1
ATOM 860 N N . VAL A 1 118 ? 6.370 1.696 -16.430 1.00 92.19 118 VAL A N 1
ATOM 861 C CA . VAL A 1 118 ? 6.867 1.074 -15.198 1.00 92.19 118 VAL A CA 1
ATOM 862 C C . VAL A 1 118 ? 6.182 1.646 -13.965 1.00 92.19 118 VAL A C 1
ATOM 864 O O . VAL A 1 118 ? 5.809 0.869 -13.096 1.00 92.19 118 VAL A O 1
ATOM 867 N N . ILE A 1 119 ? 6.000 2.964 -13.863 1.00 91.69 119 ILE A N 1
ATOM 868 C CA . ILE A 1 119 ? 5.282 3.548 -12.722 1.00 91.69 119 ILE A CA 1
ATOM 869 C C . ILE A 1 119 ? 3.858 2.991 -12.643 1.00 91.69 119 ILE A C 1
ATOM 871 O O . ILE A 1 119 ? 3.469 2.549 -11.565 1.00 91.69 119 ILE A O 1
ATOM 875 N N . ASP A 1 120 ? 3.147 2.894 -13.768 1.00 93.00 120 ASP A N 1
ATOM 876 C CA . ASP A 1 120 ? 1.794 2.325 -13.810 1.00 93.00 120 ASP A CA 1
ATOM 877 C C . ASP A 1 120 ? 1.765 0.886 -13.259 1.00 93.00 120 ASP A C 1
ATOM 879 O O . ASP A 1 120 ? 0.930 0.553 -12.418 1.00 93.00 120 ASP A O 1
ATOM 883 N N . LEU A 1 121 ? 2.730 0.043 -13.654 1.00 91.88 121 LEU A N 1
ATOM 884 C CA . LEU A 1 121 ? 2.872 -1.322 -13.128 1.00 91.88 121 LEU A CA 1
ATOM 885 C C . LEU A 1 121 ? 3.152 -1.351 -11.617 1.00 91.88 121 LEU A C 1
ATOM 887 O O . LEU A 1 121 ? 2.654 -2.228 -10.913 1.00 91.88 121 LEU A O 1
ATOM 891 N N . LEU A 1 122 ? 3.998 -0.445 -11.121 1.00 91.50 122 LEU A N 1
ATOM 892 C CA . LEU A 1 122 ? 4.379 -0.412 -9.706 1.00 91.50 122 LEU A CA 1
ATOM 893 C C . LEU A 1 122 ? 3.250 0.133 -8.820 1.00 91.50 122 LEU A C 1
ATOM 895 O O . LEU A 1 122 ? 3.124 -0.308 -7.679 1.00 91.50 122 LEU A O 1
ATOM 899 N N . GLU A 1 123 ? 2.443 1.069 -9.324 1.00 88.44 123 GLU A N 1
ATOM 900 C CA . GLU A 1 123 ? 1.272 1.616 -8.627 1.00 88.44 123 GLU A CA 1
ATOM 901 C C . GLU A 1 123 ? 0.063 0.671 -8.684 1.00 88.44 123 GLU A C 1
ATOM 903 O O . GLU A 1 123 ? -0.747 0.649 -7.755 1.00 88.44 123 GLU A O 1
ATOM 908 N N . GLN A 1 124 ? -0.051 -0.130 -9.748 1.00 87.81 124 GLN A N 1
ATOM 909 C CA . GLN A 1 124 ? -1.132 -1.093 -9.959 1.00 87.81 124 GLN A CA 1
ATOM 910 C C . GLN A 1 124 ? -0.578 -2.489 -10.293 1.00 87.81 124 GLN A C 1
ATOM 912 O O . GLN A 1 124 ? -0.688 -2.952 -11.433 1.00 87.81 124 GLN A O 1
ATOM 917 N N . PRO A 1 125 ? 0.017 -3.191 -9.309 1.00 87.56 125 PRO A N 1
ATOM 918 C CA . PRO A 1 125 ? 0.527 -4.536 -9.528 1.00 87.56 125 PRO A CA 1
ATOM 919 C C . PRO A 1 125 ? -0.608 -5.508 -9.910 1.00 87.56 125 PRO A C 1
ATOM 921 O O . PRO A 1 125 ? -1.735 -5.362 -9.422 1.00 87.56 125 PRO A O 1
ATOM 924 N N . PRO A 1 126 ? -0.335 -6.529 -10.749 1.00 86.75 126 PRO A N 1
ATOM 925 C CA . PRO A 1 126 ? -1.324 -7.546 -11.096 1.00 86.75 126 PRO A CA 1
ATOM 926 C C . PRO A 1 126 ? -1.909 -8.241 -9.860 1.00 86.75 126 PRO A C 1
ATOM 928 O O . PRO A 1 126 ? -1.235 -8.419 -8.844 1.00 86.75 126 PRO A O 1
ATOM 931 N N . SER A 1 127 ? -3.163 -8.687 -9.955 1.00 80.00 127 SER A N 1
ATOM 932 C CA . SER A 1 127 ? -3.833 -9.401 -8.863 1.00 80.00 127 SER A CA 1
ATOM 933 C C . SER A 1 127 ? -3.030 -10.627 -8.421 1.00 80.00 127 SER A C 1
ATOM 935 O O . SER A 1 127 ? -2.629 -11.434 -9.258 1.00 80.00 127 SER A O 1
ATOM 937 N N . GLY A 1 128 ? -2.830 -10.781 -7.112 1.00 76.50 128 GLY A N 1
ATOM 938 C CA . GLY A 1 128 ? -2.037 -11.874 -6.540 1.00 76.50 128 GLY A CA 1
ATOM 939 C C . GLY A 1 128 ? -0.537 -11.578 -6.432 1.00 76.50 128 GLY A C 1
ATOM 940 O O . GLY A 1 128 ? 0.178 -12.330 -5.776 1.00 76.50 128 GLY A O 1
ATOM 941 N N . VAL A 1 129 ? -0.045 -10.464 -6.990 1.00 83.38 129 VAL A N 1
ATOM 942 C CA . VAL A 1 129 ? 1.346 -10.036 -6.795 1.00 83.38 129 VAL A CA 1
ATOM 943 C C . VAL A 1 129 ? 1.487 -9.343 -5.446 1.00 83.38 129 VAL A C 1
ATOM 945 O O . VAL A 1 129 ? 1.039 -8.218 -5.247 1.00 83.38 129 VAL A O 1
ATOM 948 N N . TYR A 1 130 ? 2.163 -10.012 -4.516 1.00 77.81 130 TYR A N 1
ATOM 949 C CA . TYR A 1 130 ? 2.454 -9.445 -3.200 1.00 77.81 130 TYR A CA 1
ATOM 950 C C . TYR A 1 130 ? 3.640 -8.465 -3.214 1.00 77.81 130 TYR A C 1
ATOM 952 O O . TYR A 1 130 ? 3.671 -7.488 -2.460 1.00 77.81 130 TYR A O 1
ATOM 960 N N . ARG A 1 131 ? 4.647 -8.730 -4.058 1.00 88.69 131 ARG A N 1
ATOM 961 C CA . ARG A 1 131 ? 5.916 -7.996 -4.051 1.00 88.69 131 ARG A CA 1
ATOM 962 C C . ARG A 1 131 ? 6.543 -7.921 -5.436 1.00 88.69 131 ARG A C 1
ATOM 964 O O . ARG A 1 131 ? 6.631 -8.931 -6.126 1.00 88.69 131 ARG A O 1
ATOM 971 N N . ILE A 1 132 ? 7.076 -6.749 -5.779 1.00 92.81 132 ILE A N 1
ATOM 972 C CA . ILE A 1 132 ? 7.875 -6.531 -6.993 1.00 92.81 132 ILE A CA 1
ATOM 973 C C . ILE A 1 132 ? 9.255 -6.034 -6.582 1.00 92.81 132 ILE A C 1
ATOM 975 O O . ILE A 1 132 ? 9.382 -5.160 -5.723 1.00 92.81 132 ILE A O 1
ATOM 979 N N . LYS A 1 133 ? 10.302 -6.590 -7.190 1.00 93.62 133 LYS A N 1
ATOM 980 C CA . LYS A 1 133 ? 11.677 -6.107 -7.055 1.00 93.62 133 LYS A CA 1
ATOM 981 C C . LYS A 1 133 ? 12.373 -6.171 -8.399 1.00 93.62 133 LYS A C 1
ATOM 983 O O . LYS A 1 133 ? 12.132 -7.098 -9.163 1.00 93.62 133 LYS A O 1
ATOM 988 N N . GLY A 1 134 ? 13.266 -5.227 -8.658 1.00 93.25 134 GLY A N 1
ATOM 989 C CA . GLY A 1 134 ? 14.060 -5.268 -9.877 1.00 93.25 134 GLY A CA 1
ATOM 990 C C . GLY A 1 134 ? 15.034 -4.114 -10.009 1.00 93.25 134 GLY A C 1
ATOM 991 O O . GLY A 1 134 ? 15.047 -3.184 -9.198 1.00 93.25 134 GLY A O 1
ATOM 992 N N . THR A 1 135 ? 15.836 -4.191 -11.064 1.00 93.94 135 THR A N 1
ATOM 993 C CA . THR A 1 135 ? 16.623 -3.072 -11.576 1.00 93.94 135 THR A CA 1
ATOM 994 C C . THR A 1 135 ? 16.081 -2.726 -12.953 1.00 93.94 135 THR A C 1
ATOM 996 O O . THR A 1 135 ? 15.806 -3.620 -13.741 1.00 93.94 135 THR A O 1
ATOM 999 N N . ILE A 1 136 ? 15.905 -1.440 -13.238 1.00 94.00 136 ILE A N 1
ATOM 1000 C CA . ILE A 1 136 ? 15.441 -0.955 -14.538 1.00 94.00 136 ILE A CA 1
ATOM 1001 C C . ILE A 1 136 ? 16.421 0.074 -15.090 1.00 94.00 136 ILE A C 1
ATOM 1003 O O . ILE A 1 136 ? 16.910 0.933 -14.354 1.00 94.00 136 ILE A O 1
ATOM 1007 N N . GLY A 1 137 ? 16.692 0.015 -16.391 1.00 93.94 137 GLY A N 1
ATOM 1008 C CA . GLY A 1 137 ? 17.431 1.052 -17.106 1.00 93.94 137 GLY A CA 1
ATOM 1009 C C . GLY A 1 137 ? 16.473 2.064 -17.727 1.00 93.94 137 GLY A C 1
ATOM 1010 O O . GLY A 1 137 ? 15.602 1.689 -18.502 1.00 93.94 137 GLY A O 1
ATOM 1011 N N . VAL A 1 138 ? 16.639 3.354 -17.448 1.00 93.44 138 VAL A N 1
ATOM 1012 C CA . VAL A 1 138 ? 15.846 4.432 -18.060 1.00 93.44 138 VAL A CA 1
ATOM 1013 C C . VAL A 1 138 ? 16.762 5.327 -18.882 1.00 93.44 138 VAL A C 1
ATOM 1015 O O . VAL A 1 138 ? 17.794 5.807 -18.398 1.00 93.44 138 VAL A O 1
ATOM 1018 N N . ARG A 1 139 ? 16.385 5.574 -20.141 1.00 92.38 139 ARG A N 1
ATOM 1019 C CA . ARG A 1 139 ? 17.116 6.493 -21.016 1.00 92.38 139 ARG A CA 1
ATOM 1020 C C . ARG A 1 139 ? 16.631 7.917 -20.796 1.00 92.38 139 ARG A C 1
ATOM 1022 O O . ARG A 1 139 ? 15.465 8.226 -21.006 1.00 92.38 139 ARG A O 1
ATOM 1029 N N . TYR A 1 140 ? 17.557 8.802 -20.456 1.00 86.56 140 TYR A N 1
ATOM 1030 C CA . TYR A 1 140 ? 17.332 10.237 -20.416 1.00 86.56 140 TYR A CA 1
ATOM 1031 C C . TYR A 1 140 ? 18.314 10.931 -21.358 1.00 86.56 140 TYR A C 1
ATOM 1033 O O . TYR A 1 140 ? 19.519 11.016 -21.088 1.00 86.56 140 TYR A O 1
ATOM 1041 N N . ARG A 1 141 ? 17.791 11.432 -22.484 1.00 87.75 141 ARG A N 1
ATOM 1042 C CA . ARG A 1 141 ? 18.585 11.995 -23.590 1.00 87.75 141 ARG A CA 1
ATOM 1043 C C . ARG A 1 141 ? 19.644 10.988 -24.070 1.00 87.75 141 ARG A C 1
ATOM 1045 O O . ARG A 1 141 ? 19.299 9.865 -24.418 1.00 87.75 141 ARG A O 1
ATOM 1052 N N . ALA A 1 142 ? 20.918 11.383 -24.077 1.00 87.19 142 ALA A N 1
ATOM 1053 C CA . ALA A 1 142 ? 22.044 10.551 -24.499 1.00 87.19 142 ALA A CA 1
ATOM 1054 C C . ALA A 1 142 ? 22.599 9.637 -23.387 1.00 87.19 142 ALA A C 1
ATOM 1056 O O . ALA A 1 142 ? 23.581 8.940 -23.613 1.00 87.19 142 ALA A O 1
ATOM 1057 N N . SER A 1 143 ? 22.013 9.652 -22.183 1.00 88.50 143 SER A N 1
ATOM 1058 C CA . SER A 1 143 ? 22.501 8.881 -21.033 1.00 88.50 143 SER A CA 1
ATOM 1059 C C . SER A 1 143 ? 21.474 7.857 -20.560 1.00 88.50 143 SER A C 1
ATOM 1061 O O . SER A 1 143 ? 20.279 8.147 -20.532 1.00 88.50 143 SER A O 1
ATOM 1063 N N . THR A 1 144 ? 21.940 6.683 -20.142 1.00 90.81 144 THR A N 1
ATOM 1064 C CA . THR A 1 144 ? 21.118 5.689 -19.441 1.00 90.81 144 THR A CA 1
ATOM 1065 C C . THR A 1 144 ? 21.435 5.736 -17.952 1.00 90.81 144 THR A C 1
ATOM 1067 O O . THR A 1 144 ? 22.600 5.846 -17.567 1.00 90.81 144 THR A O 1
ATOM 1070 N N . ARG A 1 145 ? 20.402 5.661 -17.112 1.00 90.88 145 ARG A N 1
ATOM 1071 C CA . ARG A 1 145 ? 20.530 5.526 -15.658 1.00 90.88 145 ARG A CA 1
ATOM 1072 C C . ARG A 1 145 ? 19.777 4.298 -15.183 1.00 90.88 145 ARG A C 1
ATOM 1074 O O . ARG A 1 145 ? 18.654 4.070 -15.619 1.00 90.88 145 ARG A O 1
ATOM 1081 N N . ASN A 1 146 ? 20.381 3.563 -14.257 1.00 92.56 146 ASN A N 1
ATOM 1082 C CA . ASN A 1 146 ? 19.757 2.396 -13.651 1.00 92.56 146 ASN A CA 1
ATOM 1083 C C . ASN A 1 146 ? 19.109 2.781 -12.319 1.00 92.56 146 ASN A C 1
ATOM 1085 O O . ASN A 1 146 ? 19.682 3.546 -11.537 1.00 92.56 146 ASN A O 1
ATOM 1089 N N . TYR A 1 147 ? 17.933 2.224 -12.057 1.00 93.56 147 TYR A N 1
ATOM 1090 C CA . TYR A 1 147 ? 17.169 2.412 -10.830 1.00 93.56 147 TYR A CA 1
ATOM 1091 C C . TYR A 1 147 ? 16.819 1.060 -10.222 1.00 93.56 147 TYR A C 1
ATOM 1093 O O . TYR A 1 147 ? 16.483 0.131 -10.948 1.00 93.56 147 TYR A O 1
ATOM 1101 N N . SER A 1 148 ? 16.886 0.950 -8.899 1.00 94.88 148 SER A N 1
ATOM 1102 C CA . SER A 1 148 ? 16.332 -0.180 -8.163 1.00 94.88 148 SER A CA 1
ATOM 1103 C C . SER A 1 148 ? 14.901 0.140 -7.743 1.00 94.88 148 SER A C 1
ATOM 1105 O O . SER A 1 148 ? 14.617 1.233 -7.247 1.00 94.88 148 SER A O 1
ATOM 1107 N N . VAL A 1 149 ? 14.002 -0.821 -7.935 1.00 94.31 149 VAL A N 1
ATOM 1108 C CA . VAL A 1 149 ? 12.580 -0.704 -7.599 1.00 94.31 149 VAL A CA 1
ATOM 1109 C C . VAL A 1 149 ? 12.193 -1.781 -6.598 1.00 94.31 149 VAL A C 1
ATOM 1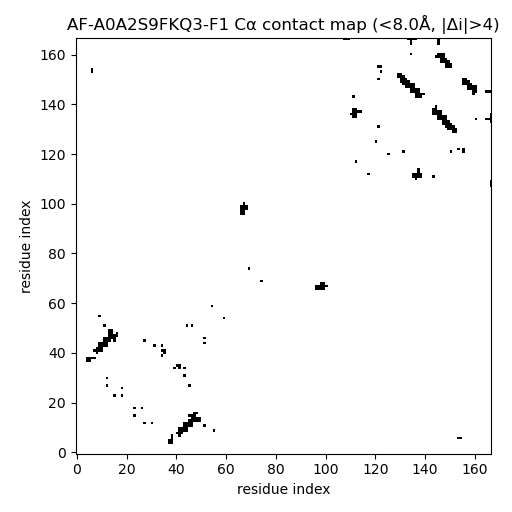111 O O . VAL A 1 149 ? 12.644 -2.923 -6.689 1.00 94.31 149 VAL A O 1
ATOM 1114 N N . ASN A 1 150 ? 11.383 -1.405 -5.614 1.00 92.00 150 ASN A N 1
ATOM 1115 C CA . ASN A 1 150 ? 10.807 -2.315 -4.632 1.00 92.00 150 ASN A CA 1
ATOM 1116 C C . ASN A 1 150 ? 9.362 -1.895 -4.358 1.00 92.00 150 ASN A C 1
ATOM 1118 O O . ASN A 1 150 ? 9.114 -0.730 -4.054 1.00 92.00 150 ASN A O 1
ATOM 1122 N N . VAL A 1 151 ? 8.436 -2.847 -4.426 1.00 89.19 151 VAL A N 1
ATOM 1123 C CA . VAL A 1 151 ? 7.021 -2.663 -4.086 1.00 89.19 151 VAL A CA 1
ATOM 1124 C C . VAL A 1 151 ? 6.615 -3.731 -3.088 1.00 89.19 151 VAL A C 1
ATOM 1126 O O . VAL A 1 151 ? 6.888 -4.909 -3.318 1.00 89.19 151 VAL A O 1
ATOM 1129 N N . VAL A 1 152 ? 5.982 -3.320 -1.991 1.00 83.75 152 VAL A N 1
ATOM 1130 C CA . VAL A 1 152 ? 5.350 -4.208 -1.002 1.00 83.75 152 VAL A CA 1
ATOM 1131 C C . VAL A 1 152 ? 4.009 -3.591 -0.621 1.00 83.75 152 VAL A C 1
ATOM 1133 O O . VAL A 1 152 ? 3.968 -2.463 -0.118 1.00 83.75 152 VAL A O 1
ATOM 1136 N N . GLY A 1 153 ? 2.913 -4.309 -0.876 1.00 73.69 153 GLY A N 1
ATOM 1137 C CA . GLY A 1 153 ? 1.571 -3.736 -0.749 1.00 73.69 153 GLY A CA 1
ATOM 1138 C C . GLY A 1 153 ? 1.444 -2.439 -1.574 1.00 73.69 153 GLY A C 1
ATOM 1139 O O . GLY A 1 153 ? 1.896 -2.420 -2.716 1.00 73.69 153 GLY A O 1
ATOM 1140 N N . PRO A 1 154 ? 0.900 -1.336 -1.020 1.00 70.62 154 PRO A N 1
ATOM 1141 C CA . PRO A 1 154 ? 0.765 -0.065 -1.742 1.00 70.62 154 PRO A CA 1
ATOM 1142 C C . PRO A 1 154 ? 2.047 0.791 -1.755 1.00 70.62 154 PRO A C 1
ATOM 1144 O O . PRO A 1 154 ? 2.040 1.912 -2.258 1.00 70.62 154 PRO A O 1
ATOM 1147 N N . SER A 1 155 ? 3.139 0.335 -1.132 1.00 77.12 155 SER A N 1
ATOM 1148 C CA . SER A 1 155 ? 4.342 1.155 -0.952 1.00 77.12 155 SER A CA 1
ATOM 1149 C C . SER A 1 155 ? 5.343 0.930 -2.078 1.00 77.12 155 SER A C 1
ATOM 1151 O O . SER A 1 155 ? 5.911 -0.156 -2.188 1.00 77.12 155 SER A O 1
ATOM 1153 N N . VAL A 1 156 ? 5.614 1.982 -2.855 1.00 88.69 156 VAL A N 1
ATOM 1154 C CA . VAL A 1 156 ? 6.608 1.989 -3.937 1.00 88.69 156 VAL A CA 1
ATOM 1155 C C . VAL A 1 156 ? 7.875 2.717 -3.484 1.00 88.69 156 VAL A C 1
ATOM 1157 O O . VAL A 1 156 ? 7.824 3.856 -3.018 1.00 88.69 156 VAL A O 1
ATOM 1160 N N . HIS A 1 157 ? 9.031 2.074 -3.644 1.00 90.88 157 HIS A N 1
ATOM 1161 C CA . HIS A 1 157 ? 10.341 2.660 -3.375 1.00 90.88 157 HIS A CA 1
ATOM 1162 C C . HIS A 1 157 ? 11.255 2.543 -4.598 1.00 90.88 157 HIS A C 1
ATOM 1164 O O . HIS A 1 157 ? 11.547 1.438 -5.063 1.00 90.88 157 HIS A O 1
ATOM 1170 N N . ILE A 1 158 ? 11.759 3.687 -5.071 1.00 92.81 158 ILE A N 1
ATOM 1171 C CA . ILE A 1 158 ? 12.668 3.790 -6.218 1.00 92.81 158 ILE A CA 1
ATOM 1172 C C . ILE A 1 158 ? 13.936 4.524 -5.784 1.00 92.81 158 ILE A C 1
ATOM 1174 O O . ILE A 1 158 ? 13.870 5.609 -5.209 1.00 92.81 158 ILE A O 1
ATOM 1178 N N . ALA A 1 159 ? 15.097 3.949 -6.084 1.00 93.12 159 ALA A N 1
ATOM 1179 C CA . ALA A 1 159 ? 16.398 4.556 -5.822 1.00 93.12 159 ALA A CA 1
ATOM 1180 C C . ALA A 1 159 ? 17.319 4.409 -7.035 1.00 93.12 159 ALA A C 1
ATOM 1182 O O . ALA A 1 159 ? 17.109 3.550 -7.886 1.00 93.12 159 ALA A O 1
ATOM 1183 N N . VAL A 1 160 ? 18.358 5.242 -7.129 1.00 93.31 160 VAL A N 1
ATOM 1184 C CA . VAL A 1 160 ? 19.423 5.026 -8.122 1.00 93.31 160 VAL A CA 1
ATOM 1185 C C . VAL A 1 160 ? 20.107 3.697 -7.807 1.00 93.31 160 VAL A C 1
ATOM 1187 O O . VAL A 1 160 ? 20.500 3.456 -6.664 1.00 93.31 160 VAL A O 1
ATOM 1190 N N . ALA A 1 161 ? 20.235 2.832 -8.810 1.00 89.00 161 ALA A N 1
ATOM 1191 C CA . ALA A 1 161 ? 20.845 1.527 -8.622 1.00 89.00 161 ALA A CA 1
ATOM 1192 C C . ALA A 1 161 ? 22.352 1.675 -8.341 1.00 89.00 161 ALA A C 1
ATOM 1194 O O . ALA A 1 161 ? 23.016 2.522 -8.952 1.00 89.00 161 ALA A O 1
ATOM 1195 N N . PRO A 1 162 ? 22.929 0.843 -7.456 1.00 82.06 162 PRO A N 1
ATOM 1196 C CA . PRO A 1 162 ? 24.373 0.767 -7.304 1.00 82.06 162 PRO A CA 1
ATOM 1197 C C . PRO A 1 162 ? 25.030 0.410 -8.647 1.00 82.06 162 PRO A C 1
ATOM 1199 O O . PRO A 1 162 ? 24.465 -0.384 -9.399 1.00 82.06 162 PRO A O 1
ATOM 1202 N N . PRO A 1 163 ? 26.257 0.881 -8.928 1.00 68.06 163 PRO A N 1
ATOM 1203 C CA . PRO A 1 163 ? 26.946 0.633 -10.202 1.00 68.06 163 PRO A CA 1
ATOM 1204 C C . PRO A 1 163 ? 27.218 -0.853 -10.510 1.00 68.06 163 PRO A C 1
ATOM 1206 O O . PRO A 1 163 ? 27.671 -1.171 -11.602 1.00 68.06 163 PRO A O 1
ATOM 1209 N N . ARG A 1 164 ? 26.956 -1.764 -9.560 1.00 64.81 164 ARG A N 1
ATOM 1210 C CA . ARG A 1 164 ? 27.091 -3.223 -9.718 1.00 64.81 164 ARG A CA 1
ATOM 1211 C C . ARG A 1 164 ? 25.784 -3.935 -10.095 1.00 64.81 164 ARG A C 1
ATOM 1213 O O . ARG A 1 164 ? 25.829 -5.128 -10.367 1.00 64.81 164 ARG A O 1
ATOM 1220 N N . CYS A 1 165 ? 24.639 -3.250 -10.090 1.00 57.94 165 CYS A N 1
ATOM 1221 C CA . CYS A 1 165 ? 23.383 -3.824 -10.570 1.00 57.94 165 CYS A CA 1
ATOM 1222 C C . CYS A 1 165 ? 23.279 -3.629 -12.085 1.00 57.94 165 CYS A C 1
ATOM 1224 O O . CYS A 1 165 ? 23.114 -2.502 -12.564 1.00 57.94 165 CYS A O 1
ATOM 1226 N N . ALA A 1 166 ? 23.368 -4.733 -12.827 1.00 60.00 166 ALA A N 1
ATOM 1227 C CA . ALA A 1 166 ? 22.873 -4.781 -14.195 1.00 60.00 166 ALA A CA 1
ATOM 1228 C C . ALA A 1 166 ? 21.335 -4.703 -14.174 1.00 60.00 166 ALA A C 1
ATOM 1230 O O . ALA A 1 166 ? 20.707 -5.232 -13.252 1.00 60.00 166 ALA A O 1
ATOM 1231 N N . ALA A 1 167 ? 20.773 -3.975 -15.140 1.00 56.66 167 ALA A N 1
ATOM 1232 C CA . ALA A 1 167 ? 19.350 -4.033 -15.462 1.00 56.66 167 ALA A CA 1
ATOM 1233 C C . ALA A 1 167 ? 19.095 -5.249 -16.357 1.00 56.66 167 ALA A C 1
ATOM 1235 O O . ALA A 1 167 ? 20.014 -5.552 -17.153 1.00 56.66 167 ALA A O 1
#

Nearest PDB structures (foldseek):
  5wtq-assembly1_A  TM=6.816E-01  e=1.529E+00  Homo sapiens
  7z4b-assembly1_EA  TM=5.332E-01  e=4.026E+00  Escherichia phage vB_EcoP_SU10
  6uz7-assembly1_AD  TM=4.672E-01  e=4.294E+00  Kluyveromyces lactis
  6aae-assembly1_A  TM=3.615E-01  e=3.538E+00  uncultured bacterium
  7cun-assembly1_I  TM=2.617E-01  e=2.733E+00  Homo sapiens

Sequence (167 aa):
PPARYGAASLVVVNKLDQVPEPERAGALARIEGRVRALNPHAYVVGAVAGRIDPTLLYDVAAAAEEDGQLTFRELLFDADPEPSAHGHGHGHGHGHHPDVHADSITVSGDGCVDPAAVIDLLEQPPSGVYRIKGTIGVRYRASTRNYSVNVVGPSVHIAVAPPRCAA

Radius of gyration: 23.41 Å; Cα contacts (8 Å, |Δi|>4): 159; chains: 1; bounding box: 49×55×54 Å

Solvent-accessible surface area (backbone atoms only — not comparable to full-atom values): 10813 Å² total; per-residue (Å²): 130,69,71,70,63,59,69,43,58,68,44,76,47,57,52,46,76,81,38,59,75,93,48,34,65,61,54,49,53,56,49,49,54,56,46,39,75,64,23,80,77,42,44,74,45,82,19,47,91,72,53,68,68,63,64,81,78,39,91,61,65,68,88,64,89,70,70,37,71,82,49,78,66,52,56,57,61,71,69,59,89,75,85,85,88,83,92,75,93,73,95,71,76,90,69,82,70,66,58,60,68,80,88,80,85,87,88,85,67,93,68,63,54,62,68,66,65,49,48,52,43,63,78,55,58,61,91,90,62,65,66,48,74,50,51,42,28,38,66,56,88,97,43,77,48,49,29,32,40,42,30,52,76,95,46,72,46,78,45,78,40,58,96,83,63,73,84

Foldseek 3Di:
DDPVLQVAQEDEAEDLVVPPPVCSVVVQVVVVVVSCVSHVRHDYYYYYPPDDDCCVVDVPPPPPVPFADDDPVNVVVVPDPDDDDDDDDDDDDPPPTPHPDDDDDDDDDPDADDVVVVVVCQQDPPPPDQKDWDKGWHDDPPDIWIWTWIHGPNDIDIDGDDPPDDD

Mean predicted aligned error: 16.94 Å

Secondary structure (DSSP, 8-state):
--THHHH-SEEEE--GGGS-HHHHHHHHHHHHHHHHHH-TT-EEEE-BTTB--GGGTS--------TT---HHHHHHHT---------------------PPP------SS-B-HHHHHHHHHSPPTT--EEEEEEEEEETT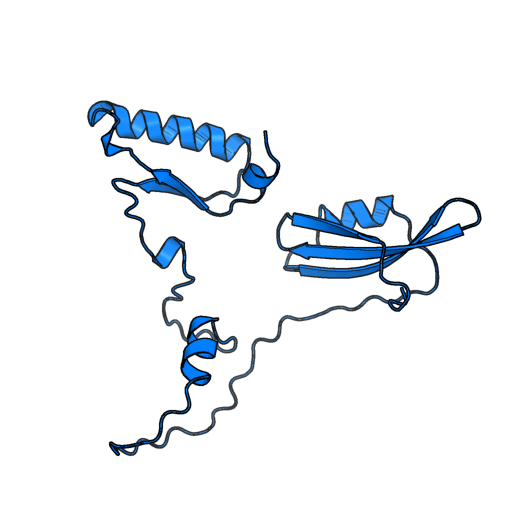EEEEEEEEEETTEEEEEEPPTT---

pLDDT: mean 74.89, std 20.04, range [34.53, 95.75]